Protein AF-A0A660U8Z8-F1 (afdb_monomer_lite)

Radius of gyration: 22.44 Å; chains: 1; bounding box: 44×70×42 Å

Secondary structure (DSSP, 8-state):
-----------PPP-----------PBPTTT--B-S-GGG-EE-TTT-SEE-HHHHHHHHHHHTT--TTEEEEEEETTEEEEEEEPTTSS--EEEEEEEE-S---

Foldseek 3Di:
DDDDPDPDDDPDDDDPPPPDDPDVFFAAPQPRHGDPCQVQWDQFPPPRGTHHPVSVQVVVCVVDVADPQWHWDAPDPQKIFIWGADPPPPRDIDGPDIGRGDHRD

Structure (mmCIF, N/CA/C/O backbone):
data_AF-A0A660U8Z8-F1
#
_entry.id   AF-A0A660U8Z8-F1
#
loop_
_atom_site.group_PDB
_atom_site.id
_atom_site.type_symbol
_atom_site.label_atom_id
_atom_site.label_alt_id
_atom_site.label_comp_id
_atom_site.label_asym_id
_atom_site.label_entity_id
_atom_site.label_seq_id
_atom_site.pdbx_PDB_ins_code
_atom_site.Cartn_x
_atom_site.Cartn_y
_atom_site.Cartn_z
_atom_site.occupancy
_atom_site.B_iso_or_equiv
_atom_site.auth_seq_id
_atom_site.auth_comp_id
_atom_site.auth_asym_id
_atom_site.auth_atom_id
_atom_site.pdbx_PDB_model_num
ATOM 1 N N . MET A 1 1 ? 28.373 55.580 19.821 1.00 39.69 1 MET A N 1
ATOM 2 C CA . MET A 1 1 ? 27.385 55.467 18.723 1.00 39.69 1 MET A CA 1
ATOM 3 C C . MET A 1 1 ? 27.658 54.182 17.950 1.00 39.69 1 MET A C 1
ATOM 5 O O . MET A 1 1 ? 28.799 53.932 17.599 1.00 39.69 1 MET A O 1
ATOM 9 N N . ARG A 1 2 ? 26.623 53.345 17.809 1.00 47.62 2 ARG A N 1
ATOM 10 C CA . ARG A 1 2 ? 26.588 52.009 17.179 1.00 47.62 2 ARG A CA 1
ATOM 11 C C . ARG A 1 2 ? 26.678 52.130 15.655 1.00 47.62 2 ARG A C 1
ATOM 13 O O . ARG A 1 2 ? 25.875 52.931 15.197 1.00 47.62 2 ARG A O 1
ATOM 20 N N . LYS A 1 3 ? 27.526 51.356 14.947 1.00 43.41 3 LYS A N 1
ATOM 21 C CA . LYS A 1 3 ? 27.468 50.922 13.513 1.00 43.41 3 LYS A CA 1
ATOM 22 C C . LYS A 1 3 ? 28.645 49.956 13.262 1.00 43.41 3 LYS A C 1
ATOM 24 O O . LYS A 1 3 ? 29.725 50.256 13.745 1.00 43.41 3 LYS A O 1
ATOM 29 N N . ASP A 1 4 ? 28.638 48.827 12.564 1.00 46.16 4 ASP A N 1
ATOM 30 C CA . ASP A 1 4 ? 27.659 47.931 11.945 1.00 46.16 4 AS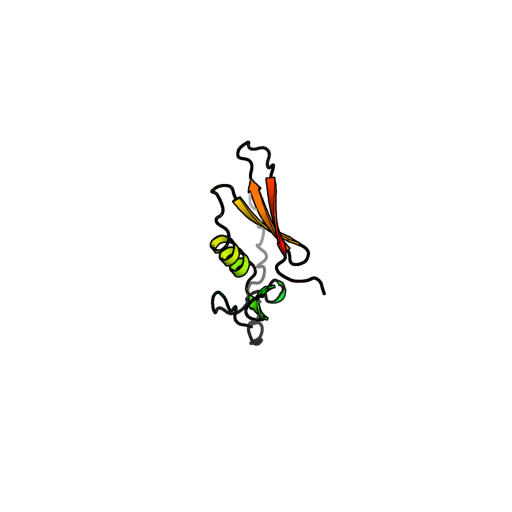P A CA 1
ATOM 31 C C . ASP A 1 4 ? 28.468 46.638 11.661 1.00 46.16 4 ASP A C 1
ATOM 33 O O . ASP A 1 4 ? 29.466 46.676 10.941 1.00 46.16 4 ASP A O 1
ATOM 37 N N . HIS A 1 5 ? 28.105 45.495 12.257 1.00 48.41 5 HIS A N 1
ATOM 38 C CA . HIS A 1 5 ? 28.731 44.200 11.946 1.00 48.41 5 HIS A CA 1
ATOM 39 C C . HIS A 1 5 ? 28.184 43.687 10.606 1.00 48.41 5 HIS A C 1
ATOM 41 O O . HIS A 1 5 ? 27.124 43.061 10.546 1.00 48.41 5 HIS A O 1
ATOM 47 N N . GLY A 1 6 ? 28.911 43.950 9.520 1.00 46.44 6 GLY A N 1
ATOM 48 C CA . GLY A 1 6 ? 28.609 43.425 8.191 1.00 46.44 6 GLY A CA 1
ATOM 49 C C . GLY A 1 6 ? 28.833 41.912 8.104 1.00 46.44 6 GLY A C 1
ATOM 50 O O . GLY A 1 6 ? 29.931 41.454 7.806 1.00 46.44 6 GLY A O 1
ATOM 51 N N . TYR A 1 7 ? 27.786 41.114 8.320 1.00 53.00 7 TYR A N 1
ATOM 52 C CA . TYR A 1 7 ? 27.799 39.686 7.995 1.00 53.00 7 TYR A CA 1
ATOM 53 C C . TYR A 1 7 ? 27.644 39.499 6.479 1.00 53.00 7 TYR A C 1
ATOM 55 O O . TYR A 1 7 ? 26.535 39.483 5.939 1.00 53.00 7 TYR A O 1
ATOM 63 N N . ALA A 1 8 ? 28.766 39.338 5.775 1.00 57.84 8 ALA A N 1
ATOM 64 C CA . ALA A 1 8 ? 28.774 38.969 4.364 1.00 57.84 8 ALA A CA 1
ATOM 65 C C . ALA A 1 8 ? 28.154 37.567 4.181 1.00 57.84 8 ALA A C 1
ATOM 67 O O . ALA A 1 8 ? 28.711 36.544 4.585 1.00 57.84 8 ALA A O 1
ATOM 68 N N . LYS A 1 9 ? 26.957 37.524 3.581 1.00 53.50 9 LYS A N 1
ATOM 69 C CA . LYS A 1 9 ? 26.227 36.294 3.242 1.00 53.50 9 LYS A CA 1
ATOM 70 C C . LYS A 1 9 ? 27.063 35.416 2.307 1.00 53.50 9 LYS A C 1
ATOM 72 O O . LYS A 1 9 ? 27.243 35.733 1.132 1.00 53.50 9 LYS A O 1
ATOM 77 N N . ARG A 1 10 ? 27.500 34.264 2.819 1.00 53.28 10 ARG A N 1
ATOM 78 C CA . ARG A 1 10 ? 28.047 33.150 2.034 1.00 53.28 10 ARG A CA 1
ATOM 79 C C . ARG A 1 10 ? 27.011 32.727 0.982 1.00 53.28 10 ARG A C 1
ATOM 81 O O . ARG A 1 10 ? 25.923 32.271 1.333 1.00 53.28 10 ARG A O 1
ATOM 88 N N . ARG A 1 11 ? 27.326 32.905 -0.306 1.00 52.22 11 ARG A N 1
ATOM 89 C CA . ARG A 1 11 ? 26.518 32.398 -1.426 1.00 52.22 11 ARG A CA 1
ATOM 90 C C . ARG A 1 11 ? 26.666 30.876 -1.473 1.00 52.22 11 ARG A C 1
ATOM 92 O O . ARG A 1 11 ? 27.610 30.362 -2.059 1.00 52.22 11 ARG A O 1
ATOM 99 N N . PHE A 1 12 ? 25.763 30.156 -0.815 1.00 53.22 12 PHE A N 1
ATOM 100 C CA . PHE A 1 12 ? 25.680 28.704 -0.956 1.00 53.22 12 PHE A CA 1
ATOM 101 C C . PHE A 1 12 ? 25.206 28.372 -2.376 1.00 53.22 12 PHE A C 1
ATOM 103 O O . PHE A 1 12 ? 24.141 28.822 -2.802 1.00 53.22 12 PHE A O 1
ATOM 110 N N . GLY A 1 13 ? 26.047 27.638 -3.109 1.00 49.72 13 GLY A N 1
ATOM 111 C CA . GLY A 1 13 ? 25.872 27.302 -4.518 1.00 49.72 13 GLY A CA 1
ATOM 112 C C . GLY A 1 13 ? 24.527 26.643 -4.809 1.00 49.72 13 GLY A C 1
ATOM 113 O O . GLY A 1 13 ? 24.233 25.547 -4.330 1.00 49.72 13 GLY A O 1
ATOM 114 N N . LYS A 1 14 ? 23.725 27.318 -5.632 1.00 55.38 14 LYS A N 1
ATOM 115 C CA . LYS A 1 14 ? 22.713 26.663 -6.458 1.00 55.38 14 LYS A CA 1
ATOM 116 C C . LYS A 1 14 ? 23.426 26.046 -7.665 1.00 55.38 14 LYS A C 1
ATOM 118 O O . LYS A 1 14 ? 24.567 26.381 -7.941 1.00 55.38 14 LYS A O 1
ATOM 123 N N . ASP A 1 15 ? 22.762 25.114 -8.335 1.00 53.12 15 ASP A N 1
ATOM 124 C CA . ASP A 1 15 ? 23.213 24.492 -9.592 1.00 53.12 15 ASP A CA 1
ATOM 125 C C . ASP A 1 15 ? 24.073 23.226 -9.456 1.00 53.12 15 ASP A C 1
ATOM 127 O O . ASP A 1 15 ? 25.115 23.043 -10.076 1.00 53.12 15 ASP A O 1
ATOM 131 N N . ARG A 1 16 ? 23.541 22.244 -8.718 1.00 55.41 16 ARG A N 1
ATOM 132 C CA . ARG A 1 16 ? 23.760 20.822 -9.047 1.00 55.41 16 ARG A CA 1
ATOM 133 C C . ARG A 1 16 ? 22.438 20.071 -9.206 1.00 55.41 16 ARG A C 1
ATOM 135 O O . ARG A 1 16 ? 22.240 19.023 -8.597 1.00 55.41 16 ARG A O 1
ATOM 142 N N . TYR A 1 17 ? 21.533 20.562 -10.056 1.00 55.75 17 TYR A N 1
ATOM 143 C CA . TYR A 1 17 ? 20.477 19.699 -10.598 1.00 55.75 17 TYR A CA 1
ATOM 144 C C . TYR A 1 17 ? 21.095 18.819 -11.694 1.00 55.75 17 TYR A C 1
ATOM 146 O O . TYR A 1 17 ? 21.003 19.099 -12.887 1.00 55.75 17 TYR A O 1
ATOM 154 N N . LYS A 1 18 ? 21.813 17.766 -11.281 1.00 56.66 18 LYS A N 1
ATOM 155 C CA . LYS A 1 18 ? 22.272 16.726 -12.208 1.00 56.66 18 LYS A CA 1
ATOM 156 C C . LYS A 1 18 ? 21.029 16.077 -12.824 1.00 56.66 18 LYS A C 1
ATOM 158 O O . LYS A 1 18 ? 20.321 15.349 -12.130 1.00 56.66 18 LYS A O 1
ATOM 163 N N . LYS A 1 19 ? 20.802 16.314 -14.124 1.00 59.38 19 LYS A N 1
ATOM 164 C CA . LYS A 1 19 ? 19.983 15.463 -15.005 1.00 59.38 19 LYS A CA 1
ATOM 165 C C . LYS A 1 19 ? 20.451 14.020 -14.809 1.00 59.38 19 LYS A C 1
ATOM 167 O O . LYS A 1 19 ?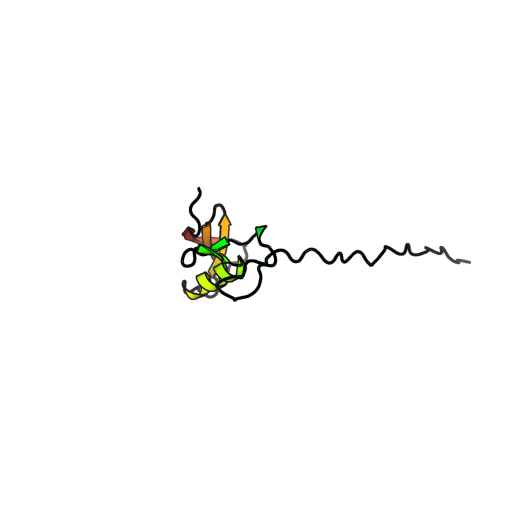 21.491 13.620 -15.325 1.00 59.38 19 LYS A O 1
ATOM 172 N N . ARG A 1 20 ? 19.736 13.259 -13.983 1.00 54.34 20 ARG A N 1
ATOM 173 C CA . ARG A 1 20 ? 20.062 11.863 -13.704 1.00 54.34 20 ARG A CA 1
ATOM 174 C C . ARG A 1 20 ? 19.299 11.004 -14.703 1.00 54.34 20 ARG A C 1
ATOM 176 O O . ARG A 1 20 ? 18.080 10.937 -14.616 1.00 54.34 20 ARG A O 1
ATOM 183 N N . GLY A 1 21 ? 20.067 10.426 -15.626 1.00 50.66 21 GLY A N 1
ATOM 184 C CA . GLY A 1 21 ? 19.847 9.148 -16.299 1.00 50.66 21 GLY A CA 1
ATOM 185 C C . GLY A 1 21 ? 18.454 8.887 -16.856 1.00 50.66 21 GLY A C 1
ATOM 186 O O . GLY A 1 21 ? 17.483 8.712 -16.123 1.00 50.66 21 GLY A O 1
ATOM 187 N N . GLU A 1 22 ? 18.392 8.731 -18.169 1.00 53.22 22 GLU A N 1
ATOM 188 C CA . GLU A 1 22 ? 17.347 7.985 -18.860 1.00 53.22 22 GLU A CA 1
ATOM 189 C C . GLU A 1 22 ? 17.462 6.495 -18.488 1.00 53.22 22 GLU A C 1
ATOM 191 O O . GLU A 1 22 ? 17.885 5.649 -19.261 1.00 53.22 22 GLU A O 1
ATOM 196 N N . SER A 1 23 ? 17.178 6.172 -17.228 1.00 55.50 23 SER A N 1
ATOM 197 C CA . SER A 1 23 ? 16.990 4.798 -16.782 1.00 55.50 23 SER A CA 1
ATOM 198 C C . SER A 1 23 ? 15.583 4.402 -17.194 1.00 55.50 23 SER A C 1
ATOM 200 O O . SER A 1 23 ? 14.646 5.114 -16.822 1.00 55.50 23 SER A O 1
ATOM 202 N N . THR A 1 24 ? 15.442 3.310 -17.939 1.00 57.94 24 THR A N 1
ATOM 203 C CA . THR A 1 24 ? 14.176 2.646 -18.276 1.00 57.94 24 THR A CA 1
ATOM 204 C C . THR A 1 24 ? 13.206 2.710 -17.094 1.00 57.94 24 THR A C 1
ATOM 206 O O . THR A 1 24 ? 13.320 1.983 -16.108 1.00 57.94 24 THR A O 1
ATOM 209 N N . ARG A 1 25 ? 12.288 3.682 -17.131 1.00 69.50 25 ARG A N 1
ATOM 210 C CA . ARG A 1 25 ? 11.385 3.922 -16.008 1.00 69.50 25 ARG A CA 1
ATOM 211 C C . ARG A 1 25 ? 10.290 2.884 -16.114 1.00 69.50 25 ARG A C 1
ATOM 213 O O . ARG A 1 25 ? 9.414 3.010 -16.964 1.00 69.50 25 ARG A O 1
ATOM 220 N N . GLU A 1 26 ? 10.355 1.870 -15.262 1.00 83.31 26 GLU A N 1
ATOM 221 C CA . GLU A 1 26 ? 9.244 0.947 -15.058 1.00 83.31 26 GLU A CA 1
ATOM 222 C C . GLU A 1 26 ? 7.941 1.752 -14.900 1.00 83.31 26 GLU A C 1
ATOM 224 O O . GLU A 1 26 ? 7.893 2.768 -14.193 1.00 83.31 26 GLU A O 1
ATOM 229 N N . ILE A 1 27 ? 6.902 1.341 -15.625 1.00 89.06 27 ILE A N 1
ATOM 230 C CA . ILE A 1 27 ? 5.612 2.032 -15.660 1.00 89.06 27 ILE A CA 1
ATOM 231 C C . ILE A 1 27 ? 4.692 1.356 -14.650 1.00 89.06 27 ILE A C 1
ATOM 233 O O . ILE A 1 27 ? 4.494 0.144 -14.695 1.00 89.06 27 ILE A O 1
ATOM 237 N N . CYS A 1 28 ? 4.109 2.150 -13.753 1.00 90.69 28 CYS A N 1
ATOM 238 C CA . CYS A 1 28 ? 3.143 1.652 -12.784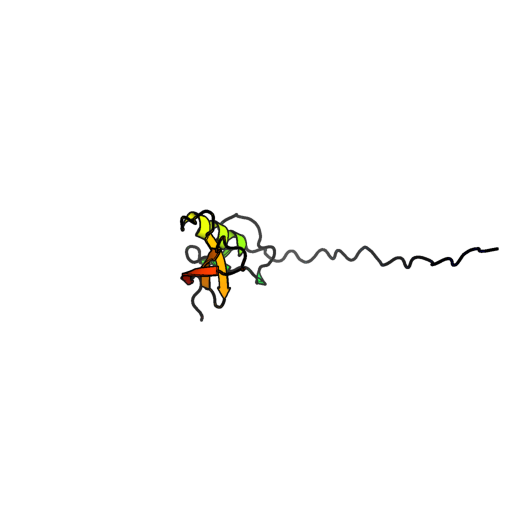 1.00 90.69 28 CYS A CA 1
ATOM 239 C C . CYS A 1 28 ? 1.866 1.172 -13.498 1.00 90.69 28 CYS A C 1
ATOM 241 O O . CYS A 1 28 ? 1.244 1.989 -14.180 1.00 90.69 28 CYS A O 1
ATOM 243 N N . PRO A 1 29 ? 1.417 -0.080 -13.297 1.00 89.94 29 PRO A N 1
ATOM 244 C CA . PRO A 1 29 ? 0.234 -0.632 -13.963 1.00 89.94 29 PRO A CA 1
ATOM 245 C C . PRO A 1 29 ? -1.087 0.016 -13.516 1.00 89.94 29 PRO A C 1
ATOM 247 O O . PRO A 1 29 ? -2.066 -0.040 -14.248 1.00 89.94 29 PRO A O 1
ATOM 250 N N . ILE A 1 30 ? -1.124 0.657 -12.339 1.00 89.50 30 ILE A N 1
ATOM 251 C CA . ILE A 1 30 ? -2.350 1.269 -11.792 1.00 89.50 30 ILE A CA 1
ATOM 252 C C . ILE A 1 30 ? -2.577 2.678 -12.346 1.00 89.50 30 ILE A C 1
ATOM 254 O O . ILE A 1 30 ? -3.701 3.065 -12.649 1.00 89.50 30 ILE A O 1
ATOM 258 N N . CYS A 1 31 ? -1.519 3.491 -12.435 1.00 89.75 31 CYS A N 1
ATOM 259 C CA . CYS A 1 31 ? -1.648 4.891 -12.853 1.00 89.75 31 CYS A CA 1
ATOM 260 C C . CYS A 1 31 ? -0.964 5.222 -14.180 1.00 89.75 31 CYS A C 1
ATOM 262 O O . CYS A 1 31 ? -0.966 6.389 -14.563 1.00 89.75 31 CYS A O 1
ATOM 264 N N . ASN A 1 32 ? -0.355 4.235 -14.846 1.00 88.81 32 ASN A N 1
ATOM 265 C CA . ASN A 1 32 ? 0.366 4.367 -16.116 1.00 88.81 32 ASN A CA 1
ATOM 266 C C . ASN A 1 32 ? 1.425 5.480 -16.135 1.00 88.81 32 ASN A C 1
ATOM 268 O O . ASN A 1 32 ? 1.766 6.029 -17.179 1.00 88.81 32 ASN A O 1
ATOM 272 N N . ARG A 1 33 ? 1.974 5.823 -14.964 1.00 88.19 33 ARG A N 1
ATOM 273 C CA . ARG A 1 33 ? 3.052 6.807 -14.820 1.00 88.19 33 ARG A CA 1
ATOM 274 C C . ARG A 1 33 ? 4.369 6.117 -14.481 1.00 88.19 33 ARG A C 1
ATOM 276 O O . ARG A 1 33 ? 4.354 5.090 -13.799 1.00 88.19 33 ARG A O 1
ATOM 283 N N . PRO A 1 34 ? 5.508 6.705 -14.881 1.00 88.50 34 PRO A N 1
ATOM 284 C CA . PRO A 1 34 ? 6.816 6.175 -14.525 1.00 88.50 34 PRO A CA 1
ATOM 285 C C . PRO A 1 34 ? 7.014 6.126 -13.001 1.00 88.50 34 PRO A C 1
ATOM 287 O O . PRO A 1 34 ? 6.622 7.043 -12.264 1.00 88.50 34 PRO A O 1
ATOM 290 N N . LEU A 1 35 ? 7.649 5.060 -12.516 1.00 86.38 35 LEU A N 1
ATOM 291 C CA . LEU A 1 35 ? 8.047 4.917 -11.118 1.00 86.38 35 LEU A CA 1
ATO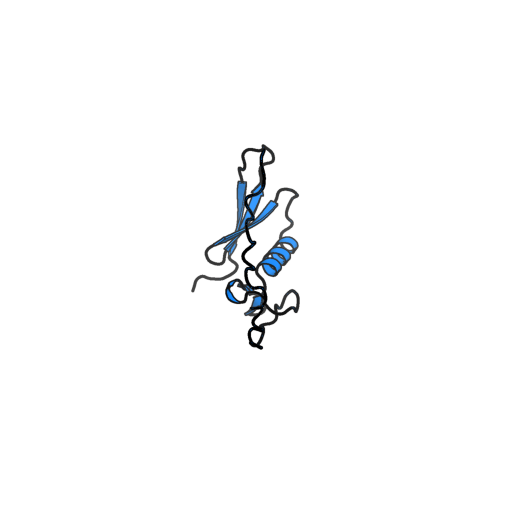M 292 C C . LEU A 1 35 ? 9.122 5.956 -10.773 1.00 86.38 35 LEU A C 1
ATOM 294 O O . LEU A 1 35 ? 10.232 5.930 -11.296 1.00 86.38 35 LEU A O 1
ATOM 298 N N . LYS A 1 36 ? 8.785 6.894 -9.876 1.00 81.19 36 LYS A N 1
ATOM 299 C CA . LYS A 1 36 ? 9.739 7.899 -9.370 1.00 81.19 36 LYS A CA 1
ATOM 300 C C . LYS A 1 36 ? 10.721 7.293 -8.367 1.00 81.19 36 LYS A C 1
ATOM 302 O O . LYS A 1 36 ? 11.881 7.682 -8.330 1.00 81.19 36 LYS A O 1
ATOM 307 N N . ALA A 1 37 ? 10.235 6.354 -7.563 1.00 79.69 37 ALA A N 1
ATOM 308 C CA . ALA A 1 37 ? 10.989 5.659 -6.533 1.00 79.69 37 ALA A CA 1
ATOM 309 C C . ALA A 1 37 ? 10.807 4.152 -6.731 1.00 79.69 37 ALA A C 1
ATOM 311 O O . ALA A 1 37 ? 9.963 3.528 -6.100 1.00 79.69 37 ALA A O 1
ATOM 312 N N . VAL A 1 38 ? 11.587 3.575 -7.649 1.00 82.25 38 VAL A N 1
ATOM 313 C CA . VAL A 1 38 ? 11.577 2.123 -7.911 1.00 82.25 38 VAL A CA 1
ATOM 314 C C . VAL A 1 38 ? 11.925 1.333 -6.642 1.00 82.25 38 VAL A C 1
ATOM 316 O O . VAL A 1 38 ? 11.378 0.265 -6.413 1.00 82.25 38 VAL A O 1
ATOM 319 N N . VAL A 1 39 ? 12.764 1.904 -5.770 1.00 81.56 39 VAL A N 1
ATOM 320 C CA . VAL A 1 39 ? 13.164 1.312 -4.480 1.00 81.56 39 VAL A CA 1
ATOM 321 C C . VAL A 1 39 ? 12.012 1.127 -3.488 1.00 81.56 39 VAL A C 1
ATOM 323 O O . VAL A 1 39 ? 12.100 0.261 -2.629 1.00 81.56 39 VAL A O 1
ATOM 326 N N . THR A 1 40 ? 10.946 1.929 -3.589 1.00 82.94 40 THR A N 1
ATOM 327 C CA . THR A 1 40 ? 9.742 1.796 -2.749 1.00 82.94 40 THR A CA 1
ATOM 328 C C . THR A 1 40 ? 8.559 1.226 -3.527 1.00 82.94 40 THR A C 1
ATOM 330 O O . THR A 1 40 ? 7.437 1.223 -3.023 1.00 82.94 40 THR A O 1
ATOM 333 N N . ALA A 1 41 ? 8.766 0.823 -4.780 1.00 87.81 41 ALA A N 1
ATOM 334 C CA . ALA A 1 41 ? 7.715 0.235 -5.586 1.00 87.81 41 ALA A CA 1
ATOM 335 C C . ALA A 1 41 ? 7.467 -1.212 -5.152 1.00 87.81 41 ALA A C 1
ATOM 337 O O . ALA A 1 41 ? 8.400 -1.941 -4.829 1.00 87.81 41 ALA A O 1
ATOM 338 N N . ILE A 1 42 ? 6.199 -1.604 -5.168 1.00 88.00 42 ILE A N 1
ATOM 339 C CA . ILE A 1 42 ? 5.715 -2.909 -4.710 1.00 88.00 42 ILE A CA 1
ATOM 340 C C . ILE A 1 42 ? 5.261 -3.709 -5.922 1.00 88.00 42 ILE A C 1
ATOM 342 O O . ILE A 1 42 ? 4.685 -3.138 -6.853 1.00 88.00 42 ILE A O 1
ATOM 346 N N . VAL A 1 43 ? 5.512 -5.016 -5.938 1.00 88.62 43 VAL A N 1
ATOM 347 C CA . VAL A 1 43 ? 5.051 -5.880 -7.029 1.00 88.62 43 VAL A CA 1
ATOM 348 C C . VAL A 1 43 ? 3.536 -6.037 -6.943 1.00 88.62 43 VAL A C 1
ATOM 350 O O . VAL A 1 43 ? 2.996 -6.511 -5.950 1.00 88.62 43 VAL A O 1
ATOM 353 N N . HIS A 1 44 ? 2.834 -5.627 -7.995 1.00 88.25 44 HIS A N 1
ATOM 354 C CA . HIS A 1 44 ? 1.389 -5.767 -8.087 1.00 88.25 44 HIS A CA 1
ATOM 355 C C . HIS A 1 44 ? 1.000 -7.234 -8.271 1.00 88.25 44 HIS A C 1
ATOM 357 O O . HIS A 1 44 ? 1.405 -7.858 -9.254 1.00 88.25 44 HIS A O 1
ATOM 363 N N . ARG A 1 45 ? 0.156 -7.766 -7.381 1.00 83.88 45 ARG A N 1
ATOM 364 C CA . ARG A 1 45 ? -0.217 -9.192 -7.366 1.00 83.88 45 ARG A CA 1
ATOM 365 C C . ARG A 1 45 ? -0.880 -9.689 -8.657 1.00 83.88 45 ARG A C 1
ATOM 367 O O . ARG A 1 45 ? -0.646 -10.819 -9.056 1.00 83.88 45 ARG A O 1
ATOM 374 N N . GLU A 1 46 ? -1.678 -8.854 -9.328 1.00 82.88 46 GLU A N 1
ATOM 375 C CA . GLU A 1 46 ? -2.422 -9.290 -10.527 1.00 82.88 46 GLU A CA 1
ATOM 376 C C . GLU A 1 46 ? -1.616 -9.144 -11.819 1.00 82.88 46 GLU A C 1
ATOM 378 O O . GLU A 1 46 ? -1.852 -9.864 -12.779 1.00 82.88 46 GLU A O 1
ATOM 383 N N . T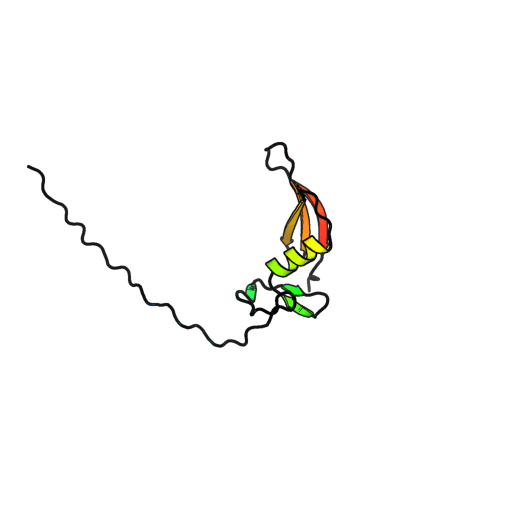HR A 1 47 ? -0.674 -8.198 -11.871 1.00 85.12 47 THR A N 1
ATOM 384 C CA . THR A 1 47 ? 0.053 -7.891 -13.117 1.00 85.12 47 THR A CA 1
ATOM 385 C C . THR A 1 47 ? 1.504 -8.350 -13.076 1.00 85.12 47 THR A C 1
ATOM 387 O O . THR A 1 47 ? 2.172 -8.334 -14.107 1.00 85.12 47 THR A O 1
ATOM 390 N N . GLY A 1 48 ? 2.024 -8.700 -11.894 1.00 85.31 48 GLY A N 1
ATOM 391 C CA . GLY A 1 48 ? 3.431 -9.032 -11.671 1.00 85.31 48 GLY A CA 1
ATOM 392 C C . GLY A 1 48 ? 4.396 -7.859 -11.885 1.00 85.31 48 GLY A C 1
ATOM 393 O O . GLY A 1 48 ? 5.607 -8.038 -11.785 1.00 85.31 48 GLY A O 1
ATOM 394 N N . LYS A 1 49 ? 3.891 -6.655 -12.189 1.00 87.88 49 LYS A N 1
ATOM 395 C CA . LYS A 1 49 ? 4.696 -5.453 -12.450 1.00 87.88 49 LYS A CA 1
ATOM 396 C C . LYS A 1 49 ? 4.795 -4.587 -11.206 1.00 87.88 49 LYS A C 1
ATOM 398 O O . LYS A 1 49 ? 3.883 -4.550 -10.383 1.00 87.88 49 LYS A O 1
ATOM 403 N N . ARG A 1 50 ? 5.879 -3.823 -11.087 1.00 88.38 50 ARG A N 1
ATOM 404 C CA . ARG A 1 50 ? 6.045 -2.871 -9.988 1.00 88.38 50 ARG A CA 1
ATOM 405 C C . ARG A 1 50 ? 5.071 -1.702 -10.111 1.00 88.38 50 ARG A C 1
ATOM 407 O O . ARG A 1 50 ? 5.003 -1.022 -11.133 1.00 88.38 50 ARG A O 1
ATOM 414 N N . ALA A 1 51 ? 4.349 -1.436 -9.036 1.00 90.88 51 ALA A N 1
ATOM 415 C CA . ALA A 1 51 ? 3.429 -0.324 -8.893 1.00 90.88 51 ALA A CA 1
ATOM 416 C C . ALA A 1 51 ? 3.908 0.642 -7.806 1.00 90.88 51 ALA A C 1
ATOM 418 O O . ALA A 1 51 ? 4.681 0.289 -6.912 1.00 90.88 51 ALA A O 1
ATOM 419 N N . HIS A 1 52 ? 3.449 1.895 -7.871 1.00 91.50 52 HIS A N 1
ATOM 420 C CA . HIS A 1 52 ? 3.724 2.844 -6.794 1.00 91.50 52 HIS A CA 1
ATOM 421 C C . HIS A 1 52 ? 3.062 2.364 -5.504 1.00 91.50 52 HIS A C 1
ATOM 423 O O . HIS A 1 52 ? 1.888 1.996 -5.515 1.00 91.50 52 HIS A O 1
ATOM 429 N N . PHE A 1 53 ? 3.778 2.497 -4.393 1.00 88.94 53 PHE A N 1
ATOM 430 C CA . PHE A 1 53 ? 3.266 2.248 -3.048 1.00 88.94 53 PHE A CA 1
ATOM 431 C C . PHE A 1 53 ? 1.913 2.935 -2.788 1.00 88.94 53 PHE A C 1
ATOM 433 O O . PHE A 1 53 ? 0.937 2.293 -2.404 1.00 88.94 53 PHE A O 1
ATOM 440 N N . ASP A 1 54 ? 1.808 4.229 -3.107 1.00 89.56 54 ASP A N 1
ATOM 441 C CA . ASP A 1 54 ? 0.562 4.988 -2.958 1.00 89.56 54 ASP A CA 1
ATOM 442 C C . ASP A 1 54 ? -0.574 4.483 -3.856 1.00 89.56 54 ASP A C 1
ATOM 444 O O . ASP A 1 54 ? -1.748 4.626 -3.512 1.00 89.56 54 ASP A O 1
ATOM 448 N N . CYS A 1 55 ? -0.245 3.931 -5.029 1.00 91.00 55 CYS A N 1
ATOM 449 C CA . CYS A 1 55 ? -1.253 3.393 -5.938 1.00 91.00 55 CYS A CA 1
ATOM 450 C C . CYS A 1 55 ? -1.845 2.100 -5.381 1.00 91.00 55 CYS A C 1
ATOM 452 O O . CYS A 1 55 ? -3.067 1.988 -5.367 1.00 91.00 55 CYS A O 1
ATOM 454 N N . ILE A 1 56 ? -1.008 1.205 -4.840 1.00 89.69 56 ILE A N 1
ATOM 455 C CA . ILE A 1 56 ? -1.472 0.002 -4.136 1.00 89.69 56 ILE A CA 1
ATOM 456 C C . ILE A 1 56 ? -2.394 0.384 -2.979 1.00 89.69 56 ILE A C 1
ATOM 458 O O . ILE A 1 56 ? -3.490 -0.151 -2.861 1.00 89.69 56 ILE A O 1
ATOM 462 N N . ILE A 1 57 ? -2.005 1.366 -2.157 1.00 89.00 57 ILE A N 1
ATOM 463 C CA . ILE A 1 57 ? -2.858 1.829 -1.055 1.00 89.00 57 ILE A CA 1
ATOM 464 C C . ILE A 1 57 ? -4.215 2.282 -1.589 1.00 89.00 57 ILE A C 1
ATOM 466 O O . ILE A 1 57 ? -5.238 1.833 -1.086 1.00 89.00 57 ILE A O 1
ATOM 470 N N . LYS A 1 58 ? -4.242 3.158 -2.600 1.00 89.94 58 LYS A N 1
ATOM 471 C CA . LYS A 1 58 ? -5.495 3.679 -3.172 1.00 89.94 58 LYS A CA 1
ATOM 472 C C . LYS A 1 58 ? -6.379 2.586 -3.748 1.00 89.94 58 LYS A C 1
ATOM 474 O O . LYS A 1 58 ? -7.592 2.669 -3.610 1.00 89.94 58 LYS A O 1
ATOM 479 N N . GLU A 1 59 ? -5.783 1.603 -4.399 1.00 89.62 59 GLU A N 1
ATOM 480 C CA . GLU A 1 59 ? -6.492 0.440 -4.908 1.00 89.62 59 GLU A CA 1
ATOM 481 C C . GLU A 1 59 ? -7.102 -0.371 -3.763 1.00 89.62 59 GLU A C 1
ATOM 483 O O . GLU A 1 59 ? -8.310 -0.595 -3.753 1.00 89.62 59 GLU A O 1
ATOM 488 N N . LEU A 1 60 ? -6.319 -0.696 -2.731 1.00 88.88 60 LEU A N 1
ATOM 489 C CA . LEU A 1 60 ? -6.827 -1.371 -1.539 1.00 88.88 60 LEU A CA 1
ATOM 490 C C . LEU A 1 60 ? -7.953 -0.563 -0.868 1.00 88.88 60 LEU A C 1
ATOM 492 O O . LEU A 1 60 ? -8.946 -1.151 -0.461 1.00 88.88 60 LEU A O 1
ATOM 496 N N . LYS A 1 61 ? -7.878 0.775 -0.822 1.00 88.06 61 LYS A N 1
ATOM 497 C CA . LYS A 1 61 ? -8.975 1.619 -0.299 1.00 88.06 61 LYS A CA 1
ATOM 498 C C . LYS A 1 61 ? -10.267 1.528 -1.118 1.00 88.06 61 LYS A C 1
ATOM 500 O O . LYS A 1 61 ? -11.320 1.870 -0.601 1.00 88.06 61 LYS A O 1
ATOM 505 N N . LYS A 1 62 ? -10.189 1.159 -2.400 1.00 87.25 62 LYS A N 1
ATOM 506 C CA . LYS A 1 62 ? -11.369 0.949 -3.253 1.00 87.25 62 LYS A CA 1
ATOM 507 C C . LYS A 1 62 ? -11.942 -0.453 -3.079 1.00 87.25 62 LYS A C 1
ATOM 509 O O . LYS A 1 62 ? -13.154 -0.611 -3.106 1.00 87.25 62 LYS A O 1
ATOM 514 N N . PHE A 1 63 ? -11.076 -1.452 -2.917 1.00 86.06 63 PHE A N 1
ATOM 515 C CA . PHE A 1 63 ? -11.493 -2.838 -2.694 1.00 86.06 63 PHE A CA 1
ATOM 516 C C . PHE A 1 63 ? -12.074 -3.064 -1.298 1.00 86.06 63 PHE A C 1
ATOM 518 O O . PHE A 1 63 ? -13.010 -3.840 -1.136 1.00 86.06 63 PHE A O 1
ATOM 525 N N . TYR A 1 64 ? -11.513 -2.404 -0.289 1.00 82.81 64 TYR A N 1
ATOM 526 C CA . TYR A 1 64 ? -12.002 -2.451 1.080 1.00 82.81 64 TYR A CA 1
ATOM 527 C C . TYR A 1 64 ? -12.785 -1.170 1.355 1.00 82.81 64 TYR A C 1
ATOM 529 O O . TYR A 1 64 ? -12.196 -0.094 1.361 1.00 82.81 64 TYR A O 1
ATOM 537 N N . CYS A 1 65 ? -14.093 -1.276 1.598 1.00 77.12 65 CYS A N 1
ATOM 538 C CA . CYS A 1 65 ? -14.892 -0.155 2.091 1.00 77.12 65 CYS A CA 1
ATOM 539 C C . CYS A 1 65 ? -14.363 0.263 3.468 1.00 77.12 65 CYS A C 1
ATOM 541 O O . CYS A 1 65 ? -1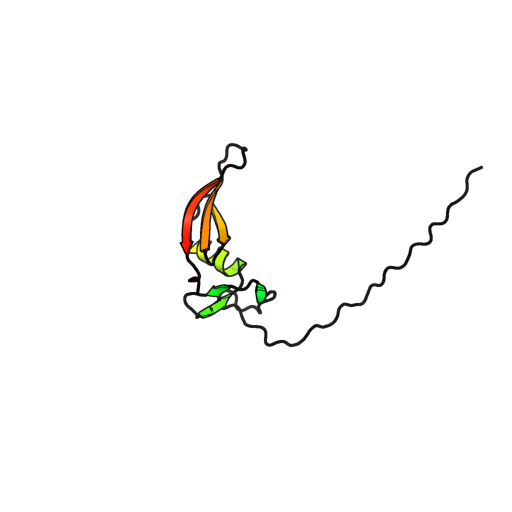4.611 -0.414 4.464 1.00 77.12 65 CYS A O 1
ATOM 543 N N . LEU A 1 66 ? -13.583 1.339 3.500 1.00 82.69 66 LEU A N 1
ATOM 544 C CA . LEU A 1 66 ? -13.067 1.929 4.729 1.00 82.69 66 LEU A CA 1
ATOM 545 C C . LEU A 1 66 ? -14.129 2.846 5.325 1.00 82.69 66 LEU A C 1
ATOM 547 O O . LEU A 1 66 ? -14.690 3.677 4.607 1.00 82.69 66 LEU A O 1
ATOM 551 N N . ASP A 1 67 ? -14.369 2.723 6.627 1.00 80.06 67 ASP A N 1
ATOM 552 C CA . ASP A 1 67 ? -15.174 3.699 7.351 1.00 80.06 67 ASP A CA 1
ATOM 553 C C . ASP A 1 67 ? -14.430 5.048 7.466 1.00 80.06 67 ASP A C 1
ATOM 555 O O . ASP A 1 67 ? -13.240 5.162 7.160 1.00 80.06 67 ASP A O 1
ATOM 559 N N . SER A 1 68 ? -15.106 6.091 7.951 1.00 80.19 68 SER A N 1
ATOM 560 C CA . SER A 1 68 ? -14.544 7.446 8.084 1.00 80.19 68 SER A CA 1
ATOM 561 C C . SER A 1 68 ? -13.270 7.489 8.942 1.00 80.19 68 SER A C 1
ATOM 563 O O . SER A 1 68 ? -12.424 8.367 8.766 1.00 80.19 68 SER A O 1
ATOM 565 N N . ASN A 1 69 ? -13.126 6.533 9.862 1.00 84.62 69 ASN A N 1
ATOM 566 C CA . ASN A 1 69 ? -11.979 6.406 10.760 1.00 84.62 69 ASN A CA 1
ATOM 567 C C . ASN A 1 69 ? -10.942 5.367 10.334 1.00 84.62 69 ASN A C 1
ATOM 569 O O . ASN A 1 69 ? -9.881 5.273 10.963 1.00 84.62 69 ASN A O 1
ATOM 573 N N . ASP A 1 70 ? -11.233 4.594 9.292 1.00 88.06 70 ASP A N 1
ATOM 574 C CA . ASP A 1 70 ? -10.355 3.527 8.854 1.00 88.06 70 ASP A CA 1
ATOM 575 C C . ASP A 1 70 ? -9.242 4.084 7.956 1.00 88.06 70 ASP A C 1
ATOM 577 O O . ASP A 1 70 ? -9.435 4.915 7.062 1.00 88.06 70 ASP A O 1
ATOM 581 N N . ARG A 1 71 ? -8.022 3.603 8.177 1.00 87.69 71 ARG A N 1
ATOM 582 C CA . ARG A 1 71 ? -6.843 3.934 7.380 1.00 87.69 71 ARG A CA 1
ATOM 583 C C . ARG A 1 71 ? -6.117 2.666 6.976 1.00 87.69 71 ARG A C 1
ATOM 585 O O . ARG A 1 71 ? -6.006 1.722 7.744 1.00 87.69 71 ARG A O 1
ATOM 592 N N . ILE A 1 72 ? -5.575 2.673 5.763 1.00 90.56 72 ILE A N 1
ATOM 593 C CA . ILE A 1 72 ? -4.659 1.628 5.308 1.00 90.56 72 ILE A CA 1
ATOM 594 C C . ILE A 1 72 ? -3.237 2.095 5.576 1.00 90.56 72 ILE A C 1
ATOM 596 O O . ILE A 1 72 ? -2.835 3.164 5.110 1.00 90.56 72 ILE A O 1
ATOM 600 N N . CYS A 1 73 ? -2.488 1.276 6.300 1.00 88.56 73 CYS A N 1
ATOM 601 C CA . CYS A 1 73 ? -1.091 1.487 6.640 1.00 88.56 73 CYS A CA 1
ATOM 602 C C . CYS A 1 73 ? -0.263 0.285 6.197 1.00 88.56 73 CYS A C 1
ATOM 604 O O . CYS A 1 73 ? -0.762 -0.831 6.089 1.00 88.56 73 CYS A O 1
ATOM 606 N N . TYR A 1 74 ? 1.019 0.502 5.940 1.00 90.00 74 TYR A N 1
ATOM 607 C CA . TYR A 1 74 ? 1.942 -0.595 5.690 1.00 90.00 74 TYR A CA 1
ATOM 608 C C . TYR A 1 74 ? 2.535 -1.054 7.017 1.00 90.00 74 TYR A C 1
ATOM 610 O O . TYR A 1 74 ? 3.130 -0.256 7.737 1.00 90.00 74 TYR A O 1
ATOM 618 N N . VAL A 1 75 ? 2.329 -2.328 7.346 1.00 87.81 75 VAL A N 1
ATOM 619 C CA . VAL A 1 75 ? 2.742 -2.917 8.632 1.00 87.81 75 VAL A CA 1
ATOM 620 C C . VAL A 1 75 ? 4.144 -3.529 8.523 1.00 87.81 75 VAL A C 1
ATOM 622 O O . VAL A 1 75 ? 4.794 -3.781 9.531 1.00 87.81 75 VAL A O 1
ATOM 625 N N . GLY A 1 76 ? 4.642 -3.729 7.298 1.00 84.44 76 GLY A N 1
ATOM 626 C CA . GLY A 1 76 ? 5.957 -4.305 7.029 1.00 84.44 76 GLY A CA 1
ATOM 627 C C . GLY A 1 76 ? 5.893 -5.747 6.526 1.00 84.44 76 GLY A C 1
ATOM 628 O O . GLY A 1 76 ? 4.877 -6.434 6.655 1.00 84.44 76 GLY A O 1
ATOM 629 N N . GLY A 1 77 ? 7.000 -6.198 5.928 1.00 82.19 77 GLY A N 1
ATOM 630 C CA . GLY A 1 77 ? 7.145 -7.560 5.403 1.00 82.19 77 GLY A CA 1
ATOM 631 C C . GLY A 1 77 ? 6.190 -7.892 4.253 1.00 82.19 77 GLY A C 1
ATOM 632 O O . GLY A 1 77 ? 5.674 -9.005 4.214 1.00 82.19 77 GLY A O 1
ATOM 633 N N . GLY A 1 78 ? 5.898 -6.926 3.375 1.00 84.62 78 GLY A N 1
ATOM 634 C CA . GLY A 1 78 ? 4.970 -7.113 2.255 1.00 84.62 78 GLY A CA 1
ATOM 635 C C . GLY A 1 78 ? 3.491 -7.081 2.655 1.00 84.62 78 GLY A C 1
ATOM 636 O O . GLY A 1 78 ? 2.633 -7.450 1.856 1.00 84.62 78 GLY A O 1
ATOM 637 N N . ALA A 1 79 ? 3.169 -6.660 3.885 1.00 89.56 79 ALA A N 1
ATOM 638 C CA . ALA A 1 79 ? 1.803 -6.638 4.401 1.00 89.56 79 ALA A CA 1
ATOM 639 C C . ALA A 1 79 ? 1.273 -5.218 4.638 1.00 89.56 79 ALA A C 1
ATOM 641 O O . ALA A 1 79 ? 1.925 -4.371 5.259 1.00 89.56 79 ALA A O 1
ATOM 642 N N . PHE A 1 80 ? 0.030 -4.998 4.220 1.00 91.81 80 PHE A N 1
ATOM 643 C CA . PHE A 1 80 ? -0.772 -3.834 4.575 1.00 91.81 80 PHE A CA 1
ATOM 644 C C . PHE A 1 80 ? -1.712 -4.173 5.730 1.00 91.81 80 PHE A C 1
ATOM 646 O O . PHE A 1 80 ? -2.051 -5.328 5.964 1.00 91.81 80 PHE A O 1
ATOM 653 N N . GLY A 1 81 ? -2.133 -3.166 6.475 1.00 91.00 81 GLY A N 1
ATOM 654 C CA . GLY A 1 81 ? -3.073 -3.285 7.574 1.00 91.00 81 GLY A CA 1
ATOM 655 C C . GLY A 1 81 ? -4.141 -2.213 7.464 1.00 91.00 81 GLY A C 1
ATOM 656 O O . GLY A 1 81 ? -3.840 -1.073 7.117 1.00 91.00 81 GLY A O 1
ATOM 657 N N . ILE A 1 82 ? -5.380 -2.586 7.756 1.00 91.25 82 ILE A N 1
ATOM 658 C CA . ILE A 1 82 ? -6.472 -1.648 7.992 1.00 91.25 82 ILE A CA 1
ATOM 659 C C . ILE A 1 82 ? -6.475 -1.365 9.488 1.00 91.25 82 ILE A C 1
ATOM 661 O O . ILE A 1 82 ? -6.657 -2.284 10.290 1.00 91.25 82 ILE A O 1
ATOM 665 N N . ILE A 1 83 ? -6.246 -0.109 9.847 1.00 90.06 83 ILE A N 1
ATOM 666 C CA . ILE A 1 83 ? -6.311 0.382 11.217 1.00 90.06 83 ILE A CA 1
ATOM 667 C C . ILE A 1 83 ? -7.518 1.296 11.372 1.00 90.06 83 ILE A C 1
ATOM 669 O O . ILE A 1 83 ? -7.791 2.107 10.493 1.00 90.06 83 ILE A O 1
ATOM 673 N N . GLU A 1 84 ? -8.207 1.197 12.494 1.00 89.00 84 GLU A N 1
ATOM 674 C CA . GLU A 1 84 ? -9.239 2.147 12.893 1.00 89.00 84 GLU A CA 1
ATOM 675 C C . GLU A 1 84 ? -8.653 3.076 13.939 1.00 89.00 84 GLU A C 1
ATOM 677 O O . GLU A 1 84 ? -8.108 2.627 14.950 1.00 89.00 84 GLU A O 1
ATOM 682 N N . MET A 1 85 ? -8.719 4.377 13.677 1.00 84.44 85 MET A N 1
ATOM 683 C CA . MET A 1 85 ? -8.296 5.369 14.656 1.00 84.44 85 MET A CA 1
ATOM 684 C C . MET A 1 85 ? -9.430 5.623 15.648 1.00 84.44 85 MET A C 1
ATOM 686 O O . MET A 1 85 ? -10.550 5.945 15.242 1.00 84.44 85 MET A O 1
ATOM 690 N N . ASN A 1 86 ? -9.148 5.535 16.948 1.00 81.19 86 ASN A N 1
ATOM 691 C CA . ASN A 1 86 ? -10.128 5.909 17.962 1.00 81.19 86 ASN A CA 1
ATOM 692 C C . ASN A 1 86 ? -10.347 7.430 17.967 1.00 81.19 86 ASN A C 1
ATOM 694 O O . ASN A 1 86 ? -9.396 8.212 17.959 1.00 81.19 86 ASN A O 1
ATOM 698 N N . LYS A 1 87 ? -11.615 7.866 18.032 1.00 71.12 87 LYS A N 1
ATOM 699 C CA . LYS A 1 87 ? -11.983 9.300 18.089 1.00 71.12 87 LYS A CA 1
ATOM 700 C C . LYS A 1 87 ? -11.631 9.960 19.426 1.00 71.12 87 LYS A C 1
ATOM 702 O O . LYS A 1 87 ? -11.632 11.181 19.514 1.00 71.12 87 LYS A O 1
ATOM 707 N N . SER A 1 88 ? -11.299 9.174 20.451 1.00 70.38 88 SER A N 1
ATOM 708 C CA . SER A 1 88 ? -11.109 9.628 21.837 1.00 70.38 88 SER A CA 1
ATOM 709 C C . SER A 1 88 ? -9.787 10.366 22.111 1.00 70.38 88 SER A C 1
ATOM 711 O O . SER A 1 88 ? -9.405 10.532 23.265 1.00 70.38 88 SER A O 1
ATOM 713 N N . GLY A 1 89 ? -9.061 10.805 21.077 1.00 63.25 89 GLY A N 1
ATOM 714 C CA . GLY A 1 89 ? -7.925 11.731 21.202 1.00 63.25 89 GLY A CA 1
ATOM 715 C C . GLY A 1 89 ? -6.611 11.150 21.743 1.00 63.25 89 GLY A C 1
ATOM 716 O O . GLY A 1 89 ? -5.583 11.809 21.627 1.00 63.25 89 GLY A O 1
ATOM 717 N N . LYS A 1 90 ? -6.595 9.919 22.270 1.00 72.06 90 LYS A N 1
ATOM 718 C CA . LYS A 1 90 ? -5.391 9.284 22.847 1.00 72.06 90 LYS A CA 1
ATOM 719 C C . LYS A 1 90 ? -4.419 8.654 21.838 1.00 72.06 90 LYS A C 1
ATOM 721 O O . LYS A 1 90 ? -3.415 8.081 22.237 1.00 72.06 90 LYS A O 1
ATOM 726 N N . GLY A 1 91 ? -4.663 8.791 20.533 1.00 71.06 91 GLY A N 1
ATOM 727 C CA . GLY A 1 91 ? -3.787 8.215 19.503 1.00 71.06 91 GLY A CA 1
ATOM 728 C C . GLY A 1 91 ? -3.848 6.685 19.414 1.00 71.06 91 GLY A C 1
ATOM 729 O O . GLY A 1 91 ? -3.072 6.092 18.668 1.00 71.06 91 GLY A O 1
ATOM 730 N N . ASP A 1 92 ? -4.780 6.057 20.133 1.00 79.38 92 ASP A N 1
ATOM 731 C CA . ASP A 1 92 ? -5.025 4.623 20.061 1.00 79.38 92 ASP A CA 1
ATOM 732 C C . ASP A 1 92 ? -5.560 4.242 18.677 1.00 79.38 92 ASP A C 1
ATOM 734 O O . ASP A 1 92 ? -6.466 4.883 18.129 1.00 79.38 92 ASP A O 1
ATOM 738 N N . PHE A 1 93 ? -5.015 3.166 18.122 1.00 85.19 93 PHE A N 1
ATOM 739 C CA . PHE A 1 93 ? -5.494 2.564 16.889 1.00 85.19 93 PHE A CA 1
ATOM 740 C C . PHE A 1 93 ? -5.656 1.061 17.071 1.00 85.19 93 PHE A C 1
ATOM 742 O O . PHE A 1 93 ? -4.882 0.418 17.781 1.00 85.19 93 PHE A O 1
ATOM 749 N N . VAL A 1 94 ? -6.653 0.494 16.400 1.00 86.00 94 VAL A N 1
ATOM 750 C CA . VAL A 1 94 ? -6.898 -0.950 16.397 1.00 86.00 94 VAL A CA 1
ATOM 751 C C . VAL A 1 94 ? -6.653 -1.479 14.995 1.00 86.00 94 VAL A C 1
ATOM 753 O O . VAL A 1 94 ? -7.223 -0.980 14.028 1.00 86.00 94 VAL A O 1
ATOM 756 N N . VAL A 1 95 ? -5.803 -2.498 14.863 1.00 87.75 95 VAL A N 1
ATOM 757 C CA . VAL A 1 95 ? -5.599 -3.181 13.580 1.00 87.75 95 VAL A CA 1
ATOM 758 C C . VAL A 1 95 ? -6.781 -4.120 13.343 1.00 87.75 95 VAL A C 1
ATOM 760 O O . VAL A 1 95 ? -6.828 -5.214 13.895 1.00 87.75 95 VAL A O 1
ATOM 763 N N . LYS A 1 96 ? -7.739 -3.700 12.513 1.00 87.56 96 LYS A N 1
ATOM 764 C CA . LYS A 1 96 ? -8.927 -4.497 12.165 1.00 87.56 96 LYS A CA 1
ATOM 765 C C . LYS A 1 96 ? -8.589 -5.664 11.252 1.00 87.56 96 LYS A C 1
ATOM 767 O O . LYS A 1 96 ? -9.189 -6.730 11.352 1.00 87.56 96 LYS A O 1
ATOM 772 N N . LYS A 1 97 ? -7.653 -5.463 10.323 1.00 88.50 97 LYS A N 1
ATOM 773 C CA . LYS A 1 97 ? -7.307 -6.482 9.328 1.00 88.50 97 LYS A CA 1
ATOM 774 C C . LYS A 1 97 ? -5.869 -6.350 8.870 1.00 88.50 97 LYS A C 1
ATOM 776 O O . LYS A 1 97 ? -5.387 -5.242 8.662 1.00 88.50 97 LYS A O 1
ATOM 781 N N . ARG A 1 98 ? -5.213 -7.485 8.636 1.00 90.00 98 ARG A N 1
ATOM 782 C CA . ARG A 1 98 ? -3.922 -7.565 7.948 1.00 90.00 98 ARG A CA 1
ATOM 783 C C . ARG A 1 98 ? -4.129 -8.188 6.570 1.00 90.00 98 ARG A C 1
ATOM 785 O O . ARG A 1 98 ? -4.829 -9.184 6.434 1.00 90.00 98 ARG A O 1
ATOM 792 N N . ILE A 1 99 ? -3.545 -7.569 5.556 1.00 89.38 99 ILE A N 1
ATOM 793 C CA . ILE A 1 99 ? -3.634 -7.931 4.146 1.00 89.38 99 ILE A CA 1
ATOM 794 C C . ILE A 1 99 ? -2.211 -8.235 3.686 1.00 89.38 99 ILE A C 1
ATOM 796 O O . ILE A 1 99 ? -1.405 -7.321 3.506 1.00 89.38 99 ILE A O 1
ATOM 800 N N . GLN A 1 100 ? -1.892 -9.514 3.511 1.00 87.50 100 GLN A N 1
ATOM 801 C CA . GLN A 1 100 ? -0.640 -9.903 2.872 1.00 87.50 100 GLN A CA 1
ATOM 802 C C . GLN A 1 100 ? -0.728 -9.538 1.386 1.00 87.50 100 GLN A C 1
ATOM 804 O O . GLN A 1 100 ? -1.683 -9.932 0.716 1.00 87.50 100 GLN A O 1
ATOM 809 N N . TYR A 1 101 ? 0.219 -8.739 0.894 1.00 85.25 101 TYR A N 1
ATOM 810 C CA . TYR A 1 101 ? 0.223 -8.262 -0.491 1.00 85.25 101 TYR A CA 1
ATOM 811 C C . TYR A 1 101 ? 1.393 -8.838 -1.293 1.00 85.25 101 TYR A C 1
ATOM 813 O O . TYR A 1 101 ? 1.199 -9.230 -2.438 1.00 85.25 101 TYR A O 1
ATOM 821 N N . GLU A 1 102 ? 2.570 -8.966 -0.680 1.00 79.06 102 GLU A N 1
ATOM 822 C CA . GLU A 1 102 ? 3.726 -9.678 -1.241 1.00 79.06 102 GLU A CA 1
ATOM 823 C C . GLU A 1 102 ? 4.093 -10.852 -0.333 1.00 79.06 102 GLU A C 1
ATOM 825 O O . GLU A 1 102 ? 4.147 -10.688 0.884 1.00 79.06 102 GLU A O 1
ATOM 830 N N . GLU A 1 103 ? 4.360 -12.035 -0.880 1.00 70.25 103 GLU A N 1
ATOM 831 C CA . GLU A 1 103 ? 4.913 -13.139 -0.089 1.00 70.25 103 GLU A CA 1
ATOM 832 C C . GLU A 1 103 ? 6.377 -12.852 0.265 1.00 70.25 103 GLU A C 1
ATOM 834 O O . GLU A 1 103 ? 7.151 -12.369 -0.567 1.00 70.25 103 GLU A O 1
ATOM 839 N N . ARG A 1 104 ? 6.775 -13.143 1.511 1.00 56.81 104 ARG A N 1
ATOM 840 C CA . ARG A 1 104 ? 8.197 -13.143 1.868 1.00 56.81 104 ARG A CA 1
ATOM 841 C C . ARG A 1 104 ? 8.855 -14.321 1.153 1.00 56.81 104 ARG A C 1
ATOM 843 O O . ARG A 1 104 ? 8.577 -15.461 1.506 1.00 56.81 104 ARG A O 1
ATOM 850 N N . LYS A 1 105 ? 9.682 -14.021 0.150 1.00 52.72 105 LYS A N 1
ATOM 851 C CA . LYS A 1 105 ? 10.686 -14.959 -0.361 1.00 52.72 105 LYS A CA 1
ATOM 852 C C . LYS A 1 105 ? 11.780 -15.195 0.671 1.00 52.72 105 LYS A C 1
ATOM 854 O O . LYS A 1 105 ? 12.078 -14.243 1.431 1.00 52.72 105 LYS A O 1
#

pLDDT: mean 77.07, std 15.27, range [39.69, 91.81]

Sequence (105 aa):
MRKDHGYAKRRFGKDRYKKRGESTREICPICNRPLKAVVTAIVHRETGKRAHFDCIIKELKKFYCLDSNDRICYVGGGAFGIIEMNKSGKGDFVVKKRIQYEERK